Protein AF-A0A1E4G576-F1 (afdb_monomer_lite)

Radius of gyration: 25.44 Å; chains: 1; bounding box: 40×69×46 Å

Secondary structure (DSSP, 8-state):
----------------------S-------------S---EEETTS--TTSEE--TTHHHHTS----EE--EEEEETTEEEEESSHHHHHHHHHSHHHHS--

Structure (mmCIF, N/CA/C/O backbone):
data_AF-A0A1E4G576-F1
#
_entry.id   AF-A0A1E4G576-F1
#
loop_
_atom_site.group_PDB
_atom_site.id
_atom_site.type_symbol
_atom_site.label_atom_id
_atom_site.label_alt_id
_atom_site.label_comp_id
_atom_site.label_asym_id
_atom_site.label_entity_id
_atom_site.label_seq_id
_atom_site.pdbx_PDB_ins_code
_atom_site.Cartn_x
_atom_site.Cartn_y
_atom_site.Cartn_z
_atom_site.occupancy
_atom_site.B_iso_or_equiv
_atom_site.auth_seq_id
_atom_site.auth_comp_id
_atom_site.auth_asym_id
_atom_site.auth_atom_id
_atom_site.pdbx_PDB_model_num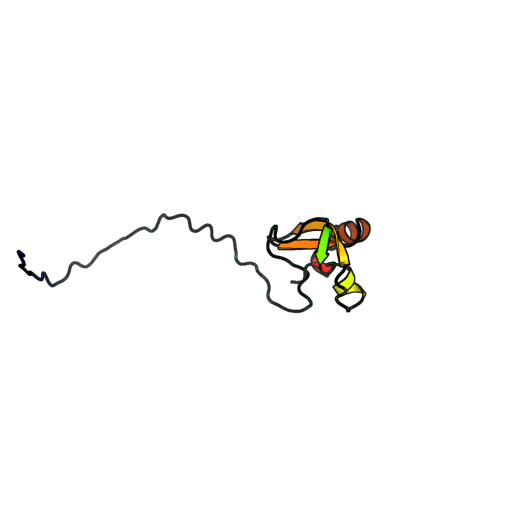
ATOM 1 N N . MET A 1 1 ? 17.977 -54.276 30.579 1.00 51.69 1 MET A N 1
ATOM 2 C CA . MET A 1 1 ? 17.241 -55.566 30.586 1.00 51.69 1 MET A CA 1
ATOM 3 C C . MET A 1 1 ? 16.132 -55.446 31.629 1.00 51.69 1 MET A C 1
ATOM 5 O O . MET A 1 1 ? 16.399 -54.766 32.605 1.00 51.69 1 MET A O 1
ATOM 9 N N . TRP A 1 2 ? 14.955 -56.060 31.410 1.00 50.25 2 TRP A N 1
ATOM 10 C CA . TRP A 1 2 ? 13.671 -55.916 32.153 1.00 50.25 2 TRP A CA 1
ATOM 11 C C . TRP A 1 2 ? 12.759 -54.790 31.605 1.00 50.25 2 TRP A C 1
ATOM 13 O O . TRP A 1 2 ? 12.863 -53.652 32.024 1.00 50.25 2 TRP A O 1
ATOM 23 N N . LYS A 1 3 ? 11.957 -54.925 30.537 1.00 45.19 3 LYS A N 1
ATOM 24 C CA . LYS A 1 3 ? 11.110 -56.009 29.994 1.00 45.19 3 LYS A CA 1
ATOM 25 C C . LYS A 1 3 ? 9.784 -56.202 30.773 1.00 45.19 3 LYS A C 1
ATOM 27 O O . LYS A 1 3 ? 9.720 -57.032 31.663 1.00 45.19 3 LYS A O 1
ATOM 32 N N . GLN A 1 4 ? 8.731 -55.548 30.257 1.00 52.12 4 GLN A N 1
ATOM 33 C CA . GLN A 1 4 ? 7.429 -56.175 29.933 1.00 52.12 4 GLN A CA 1
ATOM 34 C C . GLN A 1 4 ? 6.361 -56.302 31.053 1.00 52.12 4 GLN A C 1
ATOM 36 O O . GLN A 1 4 ? 6.674 -56.689 32.169 1.00 52.12 4 GLN A O 1
ATOM 41 N N . ILE A 1 5 ? 5.115 -55.852 30.799 1.00 59.06 5 ILE A N 1
ATOM 42 C CA . ILE A 1 5 ? 3.841 -56.618 30.577 1.00 59.06 5 ILE A CA 1
ATOM 43 C C . ILE A 1 5 ? 2.785 -55.877 31.443 1.00 59.06 5 ILE A C 1
ATOM 45 O O . ILE A 1 5 ? 3.162 -55.378 32.492 1.00 59.06 5 ILE A O 1
ATOM 49 N N . ALA A 1 6 ? 1.499 -55.662 31.156 1.00 48.88 6 ALA A N 1
ATOM 50 C CA . ALA A 1 6 ? 0.478 -56.224 30.272 1.00 48.88 6 ALA A CA 1
ATOM 51 C C . ALA A 1 6 ? -0.554 -55.094 30.012 1.00 48.88 6 ALA A C 1
ATOM 53 O O . ALA A 1 6 ? -0.733 -54.220 30.854 1.00 48.88 6 ALA A O 1
ATOM 54 N N . LEU A 1 7 ? -1.140 -54.980 28.817 1.00 50.78 7 LEU A N 1
ATOM 55 C CA . LEU A 1 7 ? -2.481 -55.507 28.505 1.00 50.78 7 LEU A CA 1
ATOM 56 C C . LEU A 1 7 ? -3.522 -55.247 29.608 1.00 50.78 7 LEU A C 1
ATOM 58 O O . LEU A 1 7 ? -3.452 -55.853 30.666 1.00 50.78 7 LEU A O 1
ATOM 62 N N . LEU A 1 8 ? -4.559 -54.469 29.299 1.00 55.41 8 LEU A N 1
ATOM 63 C CA . LEU A 1 8 ? -5.910 -55.022 29.170 1.00 55.41 8 LEU A CA 1
ATOM 64 C C . LEU A 1 8 ? -6.834 -53.989 28.514 1.00 55.41 8 LEU A C 1
ATOM 66 O O . LEU A 1 8 ? -6.918 -52.836 28.927 1.00 55.41 8 LEU A O 1
ATOM 70 N N . ALA A 1 9 ? -7.509 -54.433 27.461 1.00 50.22 9 ALA A N 1
ATOM 71 C CA . ALA A 1 9 ? -8.566 -53.709 26.788 1.00 50.22 9 ALA A CA 1
ATOM 72 C C . ALA A 1 9 ? -9.818 -53.636 27.677 1.00 50.22 9 ALA A C 1
ATOM 74 O O . ALA A 1 9 ? -10.256 -54.658 28.199 1.00 50.22 9 ALA A O 1
ATOM 75 N N . CYS A 1 10 ? -10.436 -52.457 27.762 1.00 45.69 10 CYS A N 1
ATOM 76 C CA . CYS A 1 10 ? -11.847 -52.311 28.112 1.00 45.69 10 CYS A CA 1
ATOM 77 C C . CYS A 1 10 ? -12.564 -51.722 26.900 1.00 45.69 10 CYS A C 1
ATOM 79 O O . CYS A 1 10 ? -12.372 -50.561 26.539 1.00 45.69 10 CYS A O 1
ATOM 81 N N . ALA A 1 11 ? -13.349 -52.571 26.245 1.00 51.06 11 ALA A N 1
ATOM 82 C CA . ALA A 1 11 ? -14.299 -52.184 25.225 1.00 51.06 11 ALA A CA 1
ATOM 83 C C . ALA A 1 11 ? -15.604 -51.679 25.865 1.00 51.06 11 ALA A C 1
ATOM 85 O O . ALA A 1 11 ? -15.991 -52.129 26.940 1.00 51.06 11 ALA A O 1
ATOM 86 N N . ALA A 1 12 ? -16.295 -50.847 25.085 1.00 52.66 12 ALA A N 1
ATOM 87 C CA . ALA A 1 12 ? -17.733 -50.576 25.085 1.00 52.66 12 ALA A CA 1
ATOM 88 C C . ALA A 1 12 ? -18.306 -49.475 26.010 1.00 52.66 12 ALA A C 1
ATOM 90 O O . ALA A 1 12 ? -18.484 -49.620 27.213 1.00 52.66 12 ALA A O 1
ATOM 91 N N . THR A 1 13 ? -18.726 -48.409 25.313 1.00 59.34 13 THR A N 1
ATOM 92 C CA . THR A 1 13 ? -20.048 -47.761 25.396 1.00 59.34 13 THR A CA 1
ATOM 93 C C . THR A 1 13 ? -20.467 -47.117 26.715 1.00 59.34 13 THR A C 1
ATOM 95 O O . THR A 1 13 ? -21.205 -47.706 27.497 1.00 59.34 13 THR A O 1
ATOM 98 N N . PHE A 1 14 ? -20.182 -45.819 26.829 1.00 49.25 14 PHE A N 1
ATOM 99 C CA . PHE A 1 14 ? -21.130 -44.876 27.418 1.00 49.25 14 PHE A CA 1
ATOM 100 C C . PHE A 1 14 ? -21.368 -43.722 26.442 1.00 49.25 14 PHE A C 1
ATOM 102 O O . PHE A 1 14 ? -20.469 -42.953 26.108 1.00 49.25 14 PHE A O 1
ATOM 109 N N . TRP A 1 15 ? -22.600 -43.659 25.939 1.00 52.41 15 TRP A N 1
ATOM 110 C CA . TRP A 1 15 ? -23.172 -42.482 25.303 1.00 52.41 15 TRP A CA 1
ATOM 111 C C . TRP A 1 15 ? -23.152 -41.309 26.288 1.00 52.41 15 TRP A C 1
ATOM 113 O O . TRP A 1 15 ? -23.593 -41.454 27.425 1.00 52.41 15 TRP A O 1
ATOM 123 N N . GLY A 1 16 ? -22.715 -40.143 25.808 1.00 53.59 16 GLY A N 1
ATOM 124 C CA . GLY A 1 16 ? -22.923 -38.861 26.480 1.00 53.59 16 GLY A CA 1
ATOM 125 C C . GLY A 1 16 ? -21.645 -38.164 26.938 1.00 53.59 16 GLY A C 1
ATOM 126 O O . GLY A 1 16 ? -21.408 -38.038 28.132 1.00 53.59 16 GLY A O 1
ATOM 127 N N . CYS A 1 17 ? -20.870 -37.614 26.000 1.00 43.38 17 CYS A N 1
ATOM 128 C CA . CYS A 1 17 ? -19.990 -36.485 26.303 1.00 43.38 17 CYS A CA 1
ATOM 129 C C . CYS A 1 17 ? -20.625 -35.208 25.746 1.00 43.38 17 CYS A C 1
ATOM 131 O O . CYS A 1 17 ? -20.409 -34.843 24.594 1.00 43.38 17 CYS A O 1
ATOM 133 N N . SER A 1 18 ? -21.405 -34.526 26.587 1.00 55.78 18 SER A N 1
ATOM 134 C CA . SER A 1 18 ? -21.511 -33.069 26.514 1.00 55.78 18 SER A CA 1
ATOM 135 C C . SER A 1 18 ? -20.149 -32.495 26.895 1.00 55.78 18 SER A C 1
ATOM 137 O O . SER A 1 18 ? -19.820 -32.399 28.075 1.00 55.78 18 SER A O 1
ATOM 139 N N . THR A 1 19 ? -19.343 -32.144 25.900 1.00 60.69 19 THR A N 1
ATOM 140 C CA . THR A 1 19 ? -18.121 -31.352 26.068 1.00 60.69 19 THR A CA 1
ATOM 141 C C . THR A 1 19 ? -18.406 -29.921 25.612 1.00 60.69 19 THR A C 1
ATOM 143 O O . THR A 1 19 ? -18.664 -29.710 24.428 1.00 60.69 19 THR A O 1
ATOM 146 N N . PRO A 1 20 ? -18.363 -28.914 26.502 1.00 65.62 20 PRO A N 1
ATOM 147 C CA . PRO A 1 20 ? -18.304 -27.523 26.078 1.00 65.62 20 PRO A CA 1
ATOM 148 C C . PRO A 1 20 ? -16.864 -27.186 25.660 1.00 65.62 20 PRO A C 1
ATOM 150 O O . PRO A 1 20 ? -15.958 -27.335 26.482 1.00 65.62 20 PRO A O 1
ATOM 153 N N . PRO A 1 21 ? -16.598 -26.677 24.446 1.00 54.56 21 PRO A N 1
ATOM 154 C CA . PRO A 1 21 ? -15.344 -25.997 24.186 1.00 54.56 21 PRO A CA 1
ATOM 155 C C . PRO A 1 21 ? -15.532 -24.503 24.469 1.00 54.56 21 PRO A C 1
ATOM 157 O O . PRO A 1 21 ? -15.821 -23.711 23.577 1.00 54.56 21 PRO A O 1
ATOM 160 N N . ALA A 1 22 ? -15.336 -24.098 25.724 1.00 53.50 22 ALA A N 1
ATOM 161 C CA . ALA A 1 22 ? -14.883 -22.741 26.000 1.00 53.50 22 ALA A CA 1
ATOM 162 C C . ALA A 1 22 ? -13.357 -22.739 25.865 1.00 53.50 22 ALA A C 1
ATOM 164 O O . ALA A 1 22 ? -12.612 -22.937 26.822 1.00 53.50 22 ALA A O 1
ATOM 165 N N . THR A 1 23 ? -12.875 -22.565 24.642 1.00 41.00 23 THR A N 1
ATOM 166 C CA . THR A 1 23 ? -11.497 -22.137 24.403 1.00 41.00 23 THR A CA 1
ATOM 167 C C . THR A 1 23 ? -11.538 -21.147 23.260 1.00 41.00 23 THR A C 1
ATOM 169 O O . THR A 1 23 ? -11.588 -21.528 22.095 1.00 41.00 23 THR A O 1
ATOM 172 N N . ASN A 1 24 ? -11.633 -19.877 23.658 1.00 55.16 24 ASN A N 1
ATOM 173 C CA . ASN A 1 24 ? -11.309 -18.658 22.924 1.00 55.16 24 ASN A CA 1
ATOM 174 C C . ASN A 1 24 ? -10.847 -18.889 21.484 1.00 55.16 24 ASN A C 1
ATOM 176 O O . ASN A 1 24 ? -9.667 -18.788 21.161 1.00 55.16 24 ASN A O 1
ATOM 180 N N . SER A 1 25 ? -11.807 -19.147 20.606 1.00 40.25 25 SER A N 1
ATOM 181 C CA . SER A 1 25 ? -11.632 -18.854 19.200 1.00 40.25 25 SER A CA 1
ATOM 182 C C . SER A 1 25 ? -12.106 -17.428 19.043 1.00 40.25 25 SER A C 1
ATOM 184 O O . SER A 1 25 ? -13.279 -17.172 18.770 1.00 40.25 25 SER A O 1
ATOM 186 N N . THR A 1 26 ? -11.176 -16.494 19.245 1.00 40.00 26 THR A N 1
ATOM 187 C CA . THR A 1 26 ? -11.211 -15.221 18.538 1.00 40.00 26 THR A CA 1
ATOM 188 C C . THR A 1 26 ? -11.204 -15.581 17.057 1.00 40.00 26 THR A C 1
ATOM 190 O O . THR A 1 26 ? -10.175 -15.609 16.390 1.00 40.00 26 THR A O 1
ATOM 193 N N . THR A 1 27 ? -12.383 -15.911 16.545 1.00 40.66 27 THR A N 1
ATOM 194 C CA . THR A 1 27 ? -12.734 -15.737 15.152 1.00 40.66 27 THR A CA 1
ATOM 195 C C . THR A 1 27 ? -12.745 -14.228 14.959 1.00 40.66 27 THR A C 1
ATOM 197 O O . THR A 1 27 ? -13.785 -13.583 14.905 1.00 40.66 27 THR A O 1
ATOM 200 N N . VAL A 1 28 ? -11.541 -13.639 14.910 1.00 40.00 28 VAL A N 1
ATOM 201 C CA . VAL A 1 28 ? -11.354 -12.442 14.109 1.00 40.00 28 VAL A CA 1
ATOM 202 C C . VAL A 1 28 ? -11.748 -12.912 12.734 1.00 40.00 28 VAL A C 1
ATOM 204 O O . VAL A 1 28 ? -11.071 -13.737 12.118 1.00 40.00 28 VAL A O 1
ATOM 207 N N . SER A 1 29 ? -12.931 -12.462 12.353 1.00 40.84 29 SER A N 1
ATOM 208 C CA . SER A 1 29 ? -13.483 -12.523 11.030 1.00 40.84 29 SER A CA 1
ATOM 209 C C . SER A 1 29 ? -12.365 -12.580 10.007 1.00 40.84 29 SER A C 1
ATOM 211 O O . SER A 1 29 ? -11.650 -11.608 9.762 1.00 40.84 29 SER A O 1
ATOM 213 N N . THR A 1 30 ? -12.257 -13.742 9.380 1.00 35.34 30 THR A N 1
ATOM 214 C CA . THR A 1 30 ? -11.790 -13.863 8.012 1.00 35.34 30 THR A CA 1
ATOM 215 C C . THR A 1 30 ? -12.773 -13.090 7.127 1.00 35.34 30 THR A C 1
ATOM 217 O O . THR A 1 30 ? -13.568 -13.663 6.397 1.00 35.34 30 THR A O 1
ATOM 220 N N . ALA A 1 31 ? -12.743 -11.763 7.214 1.00 38.03 31 ALA A N 1
ATOM 221 C CA . ALA A 1 31 ? -13.111 -10.887 6.118 1.00 38.03 31 ALA A CA 1
ATOM 222 C C . ALA A 1 31 ? -11.796 -10.522 5.426 1.00 38.03 31 ALA A C 1
ATOM 224 O O . ALA A 1 31 ? -11.330 -9.390 5.476 1.00 38.03 31 ALA A O 1
ATOM 225 N N . SER A 1 32 ? -11.158 -11.545 4.856 1.00 48.19 32 SER A N 1
ATOM 226 C CA . SER A 1 32 ? -10.244 -11.353 3.743 1.00 48.19 32 SER A CA 1
ATOM 227 C C . SER A 1 32 ? -11.121 -11.402 2.512 1.00 48.19 32 SER A C 1
ATOM 229 O O . SER A 1 32 ? -11.622 -12.488 2.205 1.00 48.19 32 SER A O 1
ATOM 231 N N . PRO A 1 33 ? -11.345 -10.295 1.802 1.00 43.19 33 PRO A N 1
ATOM 232 C CA . PRO A 1 33 ? -11.946 -10.421 0.507 1.00 43.19 33 PRO A CA 1
ATOM 233 C C . PRO A 1 33 ? -10.821 -10.772 -0.462 1.00 43.19 33 PRO A C 1
ATOM 235 O O . PRO A 1 33 ? -9.620 -10.576 -0.235 1.00 43.19 33 PRO A O 1
ATOM 238 N N . ALA A 1 34 ? -11.244 -11.585 -1.407 1.00 41.78 34 ALA A N 1
ATOM 239 C CA . ALA A 1 34 ? -10.399 -12.370 -2.254 1.00 41.78 34 ALA A CA 1
ATOM 240 C C . ALA A 1 34 ? -9.736 -11.480 -3.304 1.00 41.78 34 ALA A C 1
ATOM 242 O O . ALA A 1 34 ? -10.389 -10.668 -3.950 1.00 41.78 34 ALA A O 1
ATOM 243 N N . ALA A 1 35 ? -8.437 -11.718 -3.472 1.00 46.47 35 ALA A N 1
ATOM 244 C CA . ALA A 1 35 ? -7.727 -11.801 -4.739 1.00 46.47 35 ALA A CA 1
ATOM 245 C C . ALA A 1 35 ? -8.262 -10.959 -5.911 1.00 46.47 35 ALA A C 1
ATOM 247 O O . ALA A 1 35 ? -9.250 -11.303 -6.557 1.00 46.47 35 ALA A O 1
ATOM 248 N N . GLY A 1 36 ? -7.454 -9.977 -6.315 1.00 44.31 36 GLY A N 1
ATOM 249 C CA . GLY A 1 36 ? -7.417 -9.568 -7.715 1.00 44.31 36 GLY A CA 1
ATOM 250 C C . GLY A 1 36 ? -6.965 -8.139 -7.955 1.00 44.31 36 GLY A C 1
ATOM 251 O O . GLY A 1 36 ? -7.792 -7.334 -8.364 1.00 44.31 36 GLY A O 1
ATOM 252 N N . LYS A 1 37 ? -5.669 -7.859 -7.740 1.00 43.12 37 LYS A N 1
ATOM 253 C CA . LYS A 1 37 ? -4.790 -6.926 -8.488 1.00 43.12 37 LYS A CA 1
ATOM 254 C C . LYS A 1 37 ? -3.666 -6.430 -7.574 1.00 43.12 37 LYS A C 1
ATOM 256 O O . LYS A 1 37 ? -3.907 -5.591 -6.727 1.00 43.12 37 LYS A O 1
ATOM 261 N N . VAL A 1 38 ? -2.461 -6.953 -7.826 1.00 50.59 38 VAL A N 1
ATOM 262 C CA . VAL A 1 38 ? -1.147 -6.516 -7.317 1.00 50.59 38 VAL A CA 1
ATOM 263 C C . VAL A 1 38 ? -1.009 -6.472 -5.785 1.00 50.59 38 VAL A C 1
ATOM 265 O O . VAL A 1 38 ? -1.7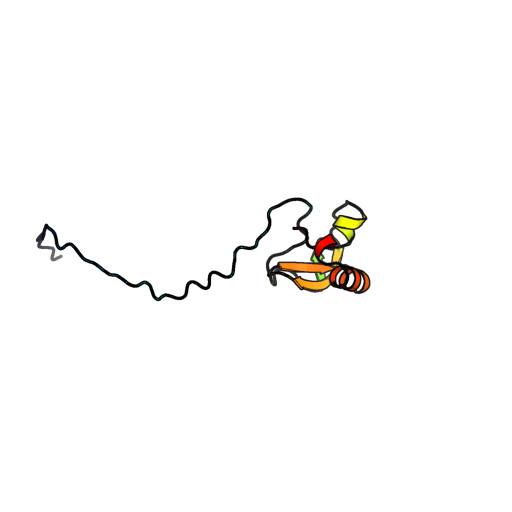05 -5.757 -5.081 1.00 50.59 38 VAL A O 1
ATOM 268 N N . GLU A 1 39 ? -0.062 -7.248 -5.266 1.00 65.12 39 GLU A N 1
ATOM 269 C CA . GLU A 1 39 ? 0.176 -7.488 -3.838 1.00 65.12 39 GLU A CA 1
ATOM 270 C C . GLU A 1 39 ? 0.779 -6.251 -3.130 1.00 65.12 39 GLU A C 1
ATOM 272 O O . GLU A 1 39 ? 1.969 -6.194 -2.831 1.00 65.12 39 GLU A O 1
ATOM 277 N N . THR A 1 40 ? -0.031 -5.215 -2.902 1.00 77.44 40 THR A N 1
ATOM 278 C CA . THR A 1 40 ? 0.331 -4.021 -2.102 1.00 77.44 40 THR A CA 1
ATOM 279 C C . THR A 1 40 ? -0.121 -4.114 -0.654 1.00 77.44 40 THR A C 1
ATOM 281 O O . THR A 1 40 ? 0.280 -3.311 0.188 1.00 77.44 40 THR A O 1
ATOM 284 N N . ALA A 1 41 ? -0.953 -5.110 -0.364 1.00 86.31 41 ALA A N 1
ATOM 285 C CA . ALA A 1 41 ? -1.471 -5.390 0.954 1.00 86.31 41 ALA A CA 1
ATOM 286 C C . ALA A 1 41 ? -0.605 -6.473 1.614 1.00 86.31 41 ALA A C 1
ATOM 288 O O . ALA A 1 41 ? -0.857 -7.672 1.473 1.00 86.31 41 ALA A O 1
ATOM 289 N N . TYR A 1 42 ? 0.440 -6.040 2.315 1.00 88.69 42 TYR A N 1
ATOM 290 C CA . TYR A 1 42 ? 1.380 -6.926 2.994 1.00 88.69 42 TYR A CA 1
ATOM 291 C C . TYR A 1 42 ? 0.788 -7.472 4.295 1.00 88.69 42 TYR A C 1
ATOM 293 O O . TYR A 1 42 ? -0.152 -6.908 4.862 1.00 88.69 42 TYR A O 1
ATOM 301 N N . ALA A 1 43 ? 1.354 -8.572 4.800 1.00 88.88 43 ALA A N 1
ATOM 302 C CA . ALA A 1 43 ? 1.028 -9.041 6.142 1.00 88.88 43 ALA A CA 1
ATOM 303 C C . ALA A 1 43 ? 1.287 -7.925 7.169 1.00 88.88 43 ALA A C 1
ATOM 305 O O . ALA A 1 43 ? 2.219 -7.134 7.011 1.00 88.88 43 ALA A O 1
ATOM 306 N N . LEU A 1 44 ? 0.443 -7.849 8.199 1.00 88.75 44 LEU A N 1
ATOM 307 C CA . LEU A 1 44 ? 0.535 -6.815 9.227 1.00 88.75 44 LEU A CA 1
ATOM 308 C C . LEU A 1 44 ? 1.944 -6.795 9.848 1.00 88.75 44 LEU A C 1
ATOM 310 O O . LEU A 1 44 ? 2.405 -7.806 10.376 1.00 88.75 44 LEU A O 1
ATOM 314 N N . GLY A 1 45 ? 2.634 -5.659 9.751 1.00 86.06 45 GLY A N 1
ATOM 315 C CA . GLY A 1 45 ? 4.003 -5.465 10.233 1.00 86.06 45 GLY A CA 1
ATOM 316 C C . GLY A 1 45 ? 5.112 -6.029 9.333 1.00 86.06 45 GLY A C 1
ATOM 317 O O . GLY A 1 45 ? 6.282 -5.958 9.704 1.00 86.06 45 GLY A O 1
ATOM 318 N N . ALA A 1 46 ? 4.798 -6.572 8.153 1.00 87.38 46 ALA A N 1
ATOM 319 C CA . ALA A 1 46 ? 5.801 -7.171 7.265 1.00 87.38 46 ALA A CA 1
ATOM 320 C C . ALA A 1 46 ? 6.667 -6.148 6.512 1.00 87.38 46 ALA A C 1
ATOM 322 O O . ALA A 1 46 ? 7.714 -6.511 5.973 1.00 87.38 46 ALA A O 1
ATOM 323 N N . LYS A 1 47 ? 6.239 -4.882 6.448 1.00 88.75 47 LYS A N 1
ATOM 324 C CA . LYS A 1 47 ? 6.960 -3.792 5.781 1.00 88.75 47 LYS A CA 1
ATOM 325 C C . LYS A 1 47 ? 7.033 -2.569 6.686 1.00 88.75 47 LYS A C 1
ATOM 327 O O . LYS A 1 47 ? 6.100 -2.281 7.429 1.00 88.75 47 LYS A O 1
ATOM 332 N N . LYS A 1 48 ? 8.135 -1.831 6.583 1.00 91.44 48 LYS A N 1
ATOM 333 C CA . LYS A 1 48 ? 8.401 -0.581 7.314 1.00 91.44 48 LYS A CA 1
ATOM 334 C C . LYS A 1 48 ? 9.091 0.432 6.400 1.00 91.44 48 LYS A C 1
ATOM 336 O O . LYS A 1 48 ? 9.554 0.103 5.308 1.00 91.44 48 LYS A O 1
ATOM 341 N N . LYS A 1 49 ? 9.189 1.672 6.879 1.00 92.38 49 LYS A N 1
ATOM 342 C CA . LYS A 1 49 ? 9.935 2.746 6.214 1.00 92.38 49 LYS A CA 1
ATOM 343 C C . LYS A 1 49 ? 11.372 2.307 5.910 1.00 92.38 49 LYS A C 1
ATOM 345 O O . LYS A 1 49 ? 12.056 1.776 6.783 1.00 92.38 49 LYS A O 1
ATOM 350 N N . GLY A 1 50 ? 11.809 2.529 4.674 1.00 90.88 50 GLY A N 1
ATOM 351 C CA . GLY A 1 50 ? 13.121 2.133 4.162 1.00 90.88 50 GLY A CA 1
ATOM 352 C C . GLY A 1 50 ? 13.169 0.758 3.489 1.00 90.88 50 GLY A C 1
ATOM 353 O O . GLY A 1 50 ? 14.142 0.481 2.791 1.00 90.88 50 GLY A O 1
ATOM 354 N N . ASP A 1 51 ? 12.136 -0.077 3.633 1.00 92.81 51 ASP A N 1
ATOM 355 C CA . ASP A 1 51 ? 12.042 -1.312 2.853 1.00 92.81 51 ASP A CA 1
ATOM 356 C C . ASP A 1 51 ? 11.709 -1.009 1.387 1.00 92.81 51 ASP A C 1
ATOM 358 O O . ASP A 1 51 ? 11.440 0.129 0.994 1.00 92.81 51 ASP A O 1
ATOM 362 N N . LYS A 1 52 ? 11.718 -2.053 0.565 1.00 92.12 52 LYS A N 1
ATOM 363 C CA . LYS A 1 52 ? 11.216 -2.005 -0.801 1.00 92.12 52 LYS A CA 1
ATOM 364 C C . LYS A 1 52 ? 9.816 -2.603 -0.877 1.00 92.12 52 LYS A C 1
ATOM 366 O O . LYS A 1 52 ? 9.531 -3.617 -0.227 1.00 92.12 52 LYS A O 1
ATOM 371 N N . GLY A 1 53 ? 8.926 -1.956 -1.616 1.00 90.56 53 GLY A N 1
ATOM 372 C CA . GLY A 1 53 ? 7.552 -2.412 -1.780 1.00 90.56 53 GLY A CA 1
ATOM 373 C C . GLY A 1 53 ? 6.818 -1.661 -2.879 1.00 90.56 53 GLY A C 1
ATOM 374 O O . GLY A 1 53 ? 7.325 -0.692 -3.433 1.00 90.56 53 GLY A O 1
ATOM 375 N N . HIS A 1 54 ? 5.627 -2.140 -3.202 1.00 91.12 54 HIS A N 1
ATOM 376 C CA . HIS A 1 54 ? 4.748 -1.553 -4.200 1.00 91.12 54 HIS A CA 1
ATOM 377 C C . HIS A 1 54 ? 3.786 -0.587 -3.518 1.00 91.12 54 HIS A C 1
ATOM 379 O O . HIS A 1 54 ? 3.031 -1.008 -2.636 1.00 91.12 54 HIS A O 1
ATOM 385 N N . CYS A 1 55 ? 3.779 0.686 -3.920 1.00 91.44 55 CYS A N 1
ATOM 386 C CA . CYS A 1 55 ? 2.815 1.623 -3.363 1.00 91.44 55 CYS A CA 1
ATOM 387 C C . CYS A 1 55 ? 1.373 1.212 -3.687 1.00 91.44 55 CYS A C 1
ATOM 389 O O . CYS A 1 55 ? 1.009 1.011 -4.848 1.00 91.44 55 CYS A O 1
ATOM 391 N N . ALA A 1 56 ? 0.523 1.167 -2.659 1.00 90.62 56 ALA A N 1
ATOM 392 C CA . ALA A 1 56 ? -0.896 0.836 -2.782 1.00 90.62 56 ALA A CA 1
ATOM 393 C C . ALA A 1 56 ? -1.673 1.754 -3.739 1.00 90.62 56 ALA A C 1
ATOM 395 O O . ALA A 1 56 ? -2.630 1.320 -4.376 1.00 90.62 56 ALA A O 1
ATOM 396 N N . VAL A 1 57 ? -1.255 3.012 -3.864 1.00 91.25 57 VAL A N 1
ATOM 397 C CA . VAL A 1 57 ? -1.891 4.005 -4.734 1.00 91.25 57 VAL A CA 1
ATOM 398 C C . VAL A 1 57 ? -1.333 3.942 -6.157 1.00 91.25 57 VAL A C 1
ATOM 400 O O . VAL A 1 57 ? -2.115 3.879 -7.111 1.00 91.25 57 VAL A O 1
ATOM 403 N N . CYS A 1 58 ? -0.007 3.884 -6.321 1.00 91.31 58 CYS A N 1
ATOM 404 C CA . CYS A 1 58 ? 0.640 3.855 -7.638 1.00 91.31 58 CYS A CA 1
ATOM 405 C C . CYS A 1 58 ? 0.213 2.645 -8.470 1.00 91.31 58 CYS A C 1
ATOM 407 O O . CYS A 1 58 ? -0.079 2.788 -9.656 1.00 91.31 58 CYS A O 1
ATOM 409 N N . VAL A 1 59 ? 0.079 1.461 -7.856 1.00 88.19 59 VAL A N 1
ATOM 410 C CA . VAL A 1 59 ? -0.346 0.256 -8.594 1.00 88.19 59 VAL A CA 1
ATOM 411 C C . VAL A 1 59 ? -1.753 0.384 -9.173 1.00 88.19 59 VAL A C 1
ATOM 413 O O . VAL A 1 59 ? -2.037 -0.193 -10.221 1.00 88.19 59 VAL A O 1
ATOM 416 N N . VAL A 1 60 ? -2.633 1.139 -8.507 1.00 87.69 60 VAL A N 1
ATOM 417 C CA . VAL A 1 60 ? -4.019 1.346 -8.938 1.00 87.69 60 VAL A CA 1
ATOM 418 C C . VAL A 1 60 ? -4.101 2.475 -9.963 1.00 87.69 60 VAL A C 1
ATOM 420 O O . VAL A 1 60 ? -4.843 2.346 -10.936 1.00 87.69 60 VAL A O 1
ATOM 423 N N . LYS A 1 61 ? -3.339 3.563 -9.775 1.00 86.75 61 LYS A N 1
ATOM 424 C CA . LYS A 1 61 ? -3.338 4.732 -10.674 1.00 86.75 61 LYS A CA 1
ATOM 425 C C . LYS A 1 61 ? -2.595 4.466 -11.982 1.00 86.75 61 LYS A C 1
ATOM 427 O O . LYS A 1 61 ? -3.103 4.811 -13.044 1.00 86.75 61 LYS A O 1
ATOM 432 N N . GLU A 1 62 ? -1.422 3.845 -11.914 1.00 82.81 62 GLU A N 1
ATOM 433 C CA . GLU A 1 62 ? -0.554 3.638 -13.079 1.00 82.81 62 GLU A CA 1
ATOM 434 C C . GLU A 1 62 ? -0.687 2.240 -13.692 1.00 82.81 62 GLU A C 1
ATOM 436 O O . GLU A 1 62 ? -0.230 1.995 -14.809 1.00 82.81 62 GLU A O 1
ATOM 441 N N . GLY A 1 63 ? -1.294 1.292 -12.969 1.00 76.06 63 GLY A N 1
ATOM 442 C CA . GLY A 1 63 ? -1.448 -0.092 -13.425 1.00 76.06 63 GLY A CA 1
ATOM 443 C C . GLY A 1 63 ? -0.128 -0.863 -13.552 1.00 76.06 63 GLY A C 1
ATOM 444 O O . GLY A 1 63 ? -0.128 -1.996 -14.036 1.00 76.06 63 GLY A O 1
ATOM 445 N N . LYS A 1 64 ? 0.998 -0.270 -13.135 1.00 68.81 64 LYS A N 1
ATOM 446 C CA . LYS A 1 64 ? 2.331 -0.875 -13.165 1.00 68.81 64 LYS A CA 1
ATOM 447 C C . LYS A 1 64 ? 2.877 -0.989 -11.739 1.00 68.81 64 LYS A C 1
ATOM 449 O O . LYS A 1 64 ? 3.134 0.036 -11.115 1.00 68.81 64 LYS A O 1
ATOM 454 N N . PRO A 1 65 ? 3.084 -2.209 -11.213 1.00 70.75 65 PRO A N 1
ATOM 455 C CA . PRO A 1 65 ? 3.833 -2.389 -9.977 1.00 70.75 65 PRO A CA 1
ATOM 456 C C . PRO A 1 65 ? 5.304 -2.034 -10.170 1.00 70.75 65 PRO A C 1
ATOM 458 O O . PRO A 1 65 ? 6.084 -2.837 -10.676 1.00 70.75 65 PRO A O 1
ATOM 461 N N . GLY A 1 66 ? 5.678 -0.824 -9.761 1.00 77.56 66 GLY A N 1
ATOM 462 C CA . GLY A 1 66 ? 7.065 -0.456 -9.495 1.00 77.56 66 GLY A CA 1
ATOM 463 C C . GLY A 1 66 ? 7.419 -0.801 -8.053 1.00 77.56 66 GLY A C 1
ATOM 464 O O . GLY A 1 66 ? 6.617 -0.572 -7.150 1.00 77.56 66 GLY A O 1
ATOM 465 N N . GLU A 1 67 ? 8.577 -1.415 -7.823 1.00 85.06 67 GLU A N 1
ATOM 466 C CA . GLU A 1 67 ? 9.110 -1.583 -6.471 1.00 85.06 67 GLU A CA 1
ATOM 467 C C . GLU A 1 67 ? 9.919 -0.336 -6.106 1.00 85.06 67 GLU A C 1
ATOM 469 O O . GLU A 1 67 ? 10.906 0.009 -6.758 1.00 85.06 67 GLU A O 1
ATOM 474 N N . GLU A 1 68 ? 9.492 0.353 -5.058 1.00 88.88 68 GLU A N 1
ATOM 475 C CA . GLU A 1 68 ? 10.053 1.629 -4.637 1.00 88.88 68 GLU A CA 1
ATOM 476 C C . GLU A 1 68 ? 10.394 1.621 -3.150 1.00 88.88 68 GLU A C 1
ATOM 478 O O . GLU A 1 68 ? 10.048 0.702 -2.404 1.00 88.88 68 GLU A O 1
ATOM 483 N N . THR A 1 69 ? 11.169 2.618 -2.723 1.00 92.94 69 THR A N 1
ATOM 484 C CA . THR A 1 69 ? 11.511 2.752 -1.307 1.00 92.94 69 THR A CA 1
ATOM 485 C C . THR A 1 69 ? 10.273 3.195 -0.542 1.00 92.94 69 THR A C 1
ATOM 487 O O . THR A 1 69 ? 9.688 4.235 -0.836 1.00 92.94 69 THR A O 1
ATOM 490 N N . VAL A 1 70 ? 9.909 2.423 0.474 1.00 94.31 70 VAL A N 1
ATOM 491 C CA . VAL A 1 70 ? 8.794 2.719 1.363 1.00 94.31 70 VAL A CA 1
ATOM 492 C C . VAL A 1 70 ? 9.128 3.970 2.168 1.00 94.31 70 VAL A C 1
ATOM 494 O O . VAL A 1 70 ? 10.007 3.945 3.032 1.00 94.31 70 VAL A O 1
ATOM 497 N N . ALA A 1 71 ? 8.429 5.067 1.899 1.00 95.19 71 ALA A N 1
ATOM 498 C CA . ALA A 1 71 ? 8.535 6.283 2.696 1.00 95.19 71 ALA A CA 1
ATOM 499 C C . ALA A 1 71 ? 7.538 6.268 3.852 1.00 95.19 71 ALA A C 1
ATOM 501 O O . ALA A 1 71 ? 7.862 6.723 4.944 1.00 95.19 71 ALA A O 1
ATOM 502 N N . GLU A 1 72 ? 6.350 5.714 3.628 1.00 94.94 72 GLU A N 1
ATOM 503 C CA . GLU A 1 72 ? 5.270 5.686 4.602 1.00 94.94 72 GLU A CA 1
ATOM 504 C C . GLU A 1 72 ? 4.578 4.323 4.617 1.00 94.94 72 GLU A C 1
ATOM 506 O O . GLU A 1 72 ? 4.562 3.594 3.626 1.00 94.94 72 GLU A O 1
ATOM 511 N N . THR A 1 73 ? 3.995 3.979 5.764 1.00 93.81 73 THR A N 1
ATOM 512 C CA . THR A 1 73 ? 3.189 2.763 5.935 1.00 93.81 73 THR A CA 1
ATOM 513 C C . THR A 1 73 ? 1.870 3.085 6.631 1.00 93.81 73 THR A C 1
ATOM 515 O O . THR A 1 73 ? 1.755 4.104 7.330 1.00 93.81 73 THR A O 1
ATOM 518 N N . LEU A 1 74 ? 0.864 2.242 6.400 1.00 93.62 74 LEU A N 1
ATOM 519 C CA . LEU A 1 74 ? -0.443 2.312 7.045 1.00 93.62 74 LEU A CA 1
ATOM 520 C C . LEU A 1 74 ? -1.005 0.909 7.239 1.00 93.62 74 LEU A C 1
ATOM 522 O O . LEU A 1 74 ? -1.169 0.158 6.279 1.00 93.62 74 LEU A O 1
ATOM 526 N N . ASP A 1 75 ? -1.384 0.603 8.470 1.00 92.69 75 ASP A N 1
ATOM 527 C CA . ASP A 1 75 ? -2.110 -0.618 8.775 1.00 92.69 75 ASP A CA 1
ATOM 528 C C . ASP A 1 75 ? -3.609 -0.398 8.562 1.00 92.69 75 ASP A C 1
ATOM 530 O O . ASP A 1 75 ? -4.229 0.467 9.182 1.00 92.69 75 ASP A O 1
ATOM 534 N N . TYR A 1 76 ? -4.207 -1.184 7.670 1.00 90.38 76 TYR A N 1
ATOM 535 C CA . TYR A 1 76 ? -5.623 -1.100 7.333 1.00 90.38 76 TYR A CA 1
ATOM 536 C C . TYR A 1 76 ? -6.200 -2.502 7.106 1.00 90.38 76 TYR A C 1
ATOM 538 O O . TYR A 1 76 ? -5.638 -3.310 6.370 1.00 90.38 76 TYR A O 1
ATOM 546 N N . LYS A 1 77 ? -7.323 -2.821 7.767 1.00 89.69 77 LYS A N 1
ATOM 547 C CA . LYS A 1 77 ? -7.989 -4.143 7.708 1.00 89.69 77 LYS A CA 1
ATOM 548 C C . LYS A 1 77 ? -7.050 -5.343 7.966 1.00 89.69 77 LYS A C 1
ATOM 550 O O . LYS A 1 77 ? -7.158 -6.378 7.313 1.00 89.69 77 LYS A O 1
ATOM 555 N N . GLY A 1 78 ?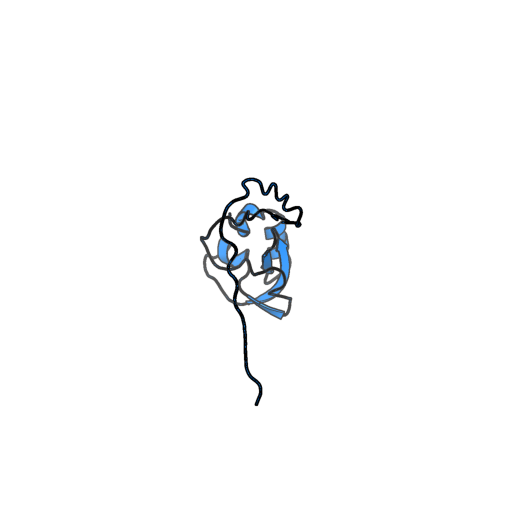 -6.113 -5.212 8.910 1.00 88.62 78 GLY A N 1
ATOM 556 C CA . GLY A 1 78 ? -5.179 -6.293 9.261 1.00 88.62 78 GLY A CA 1
ATOM 557 C C . GLY A 1 78 ? -4.085 -6.552 8.218 1.00 88.62 78 GLY A C 1
ATOM 558 O O . GLY A 1 78 ? -3.477 -7.621 8.221 1.00 88.62 78 GLY A O 1
ATOM 559 N N . LYS A 1 79 ? -3.842 -5.590 7.325 1.00 90.31 79 LYS A N 1
ATOM 560 C CA . LYS A 1 79 ? -2.766 -5.609 6.332 1.00 90.31 79 LYS A CA 1
ATOM 561 C C . LYS A 1 79 ? -1.959 -4.320 6.441 1.00 90.31 79 LYS A C 1
ATOM 563 O O . LYS A 1 79 ? -2.522 -3.281 6.781 1.00 90.31 79 LYS A O 1
ATOM 568 N N . THR A 1 80 ? -0.672 -4.383 6.131 1.00 92.75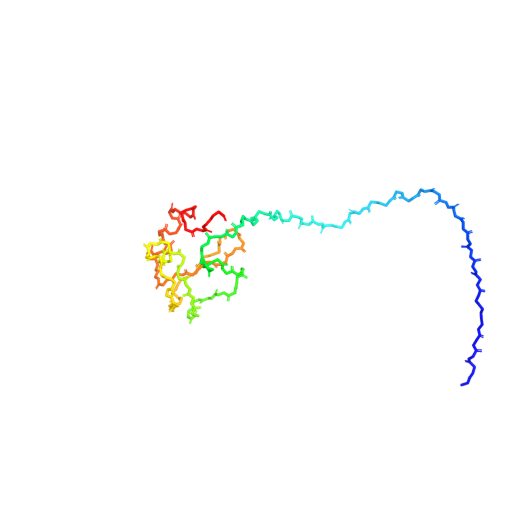 80 THR A N 1
ATOM 569 C CA . THR A 1 80 ? 0.187 -3.198 6.039 1.00 92.75 80 THR A CA 1
ATOM 570 C C . THR A 1 80 ? 0.287 -2.774 4.584 1.00 92.75 80 THR A C 1
ATOM 572 O O . THR A 1 80 ? 0.731 -3.542 3.734 1.00 92.75 80 THR A O 1
ATOM 575 N N . TYR A 1 81 ? -0.105 -1.540 4.305 1.00 93.12 81 TYR A N 1
ATOM 576 C CA . TYR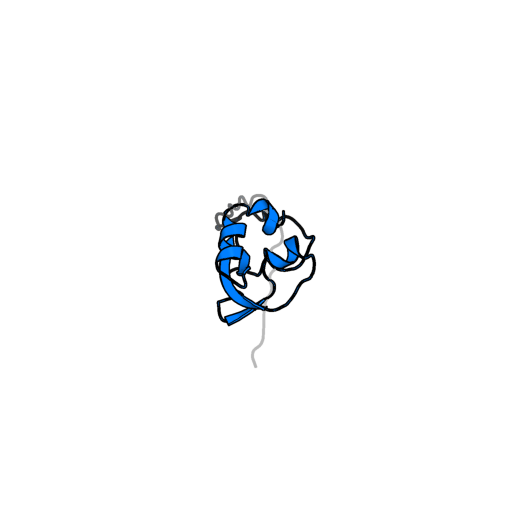 A 1 81 ? 0.083 -0.887 3.019 1.00 93.12 81 TYR A CA 1
ATOM 577 C C . TYR A 1 81 ? 1.311 0.008 3.088 1.00 93.12 81 TYR A C 1
ATOM 579 O O . TYR A 1 81 ? 1.601 0.611 4.125 1.00 93.12 81 TYR A O 1
ATOM 587 N N . VAL A 1 82 ? 2.033 0.090 1.977 1.00 93.81 82 VAL A N 1
ATOM 588 C CA . VAL A 1 82 ? 3.220 0.935 1.839 1.00 93.81 82 VAL A CA 1
ATOM 589 C C . VAL A 1 82 ? 2.963 2.027 0.807 1.00 93.81 82 VAL A C 1
ATOM 591 O O . VAL A 1 82 ? 2.163 1.838 -0.111 1.00 93.81 82 VAL A O 1
ATOM 594 N N . PHE A 1 83 ? 3.650 3.155 0.961 1.00 94.00 83 PHE A N 1
ATOM 595 C CA . PHE A 1 83 ? 3.526 4.330 0.100 1.00 94.00 83 PHE A CA 1
ATOM 596 C C . PHE A 1 83 ? 4.902 4.945 -0.129 1.00 94.00 83 PHE A C 1
ATOM 598 O O . PHE A 1 83 ? 5.762 4.908 0.763 1.00 94.00 83 PHE A O 1
ATOM 605 N N . CYS A 1 84 ? 5.121 5.523 -1.308 1.00 93.62 84 CYS A N 1
ATOM 606 C CA . CYS A 1 84 ? 6.409 6.130 -1.633 1.00 93.62 84 CYS A CA 1
ATOM 607 C C . CYS A 1 84 ? 6.509 7.585 -1.179 1.00 93.62 84 CYS A C 1
ATOM 609 O O . CYS A 1 84 ? 7.603 8.146 -1.121 1.00 93.62 84 CYS A O 1
ATOM 611 N N . ASN A 1 85 ? 5.384 8.176 -0.773 1.00 94.62 85 ASN A N 1
ATOM 612 C CA . ASN A 1 85 ? 5.312 9.492 -0.157 1.00 94.62 85 ASN A CA 1
ATOM 613 C C . ASN A 1 85 ? 4.075 9.630 0.755 1.00 94.62 85 ASN A C 1
ATOM 615 O O . ASN A 1 85 ? 3.199 8.765 0.812 1.00 94.62 85 ASN A O 1
ATOM 619 N N . GLU A 1 86 ? 4.020 10.737 1.495 1.00 94.88 86 GLU A N 1
ATOM 620 C CA . GLU A 1 86 ? 2.911 11.051 2.403 1.00 94.88 86 GLU A CA 1
ATOM 621 C C . GLU A 1 86 ? 1.612 11.396 1.657 1.00 94.88 86 GLU A C 1
ATOM 623 O O . GLU A 1 86 ? 0.524 11.074 2.135 1.00 94.88 86 GLU A O 1
ATOM 628 N N . SER A 1 87 ? 1.706 11.989 0.463 1.00 94.94 87 SER A N 1
ATOM 629 C CA . SER A 1 87 ? 0.538 12.355 -0.346 1.00 94.94 87 SER A CA 1
ATOM 630 C C . SER A 1 87 ? -0.269 11.129 -0.776 1.00 94.94 87 SER A C 1
ATOM 632 O O . SER A 1 87 ? -1.489 11.130 -0.658 1.00 94.94 87 SER A O 1
ATOM 634 N N . GLU A 1 88 ? 0.386 10.046 -1.183 1.00 94.19 88 GLU A N 1
ATOM 635 C CA . GLU A 1 88 ? -0.270 8.780 -1.526 1.00 94.19 88 GLU A CA 1
ATOM 636 C C . GLU A 1 88 ? -0.902 8.106 -0.315 1.00 94.19 88 GLU A C 1
ATOM 638 O O . GLU A 1 88 ? -2.010 7.580 -0.403 1.00 94.19 88 GLU A O 1
ATOM 643 N N . LYS A 1 89 ? -0.250 8.165 0.848 1.00 94.31 89 LYS A N 1
ATOM 644 C CA . LYS A 1 89 ? -0.871 7.712 2.096 1.00 94.31 89 LYS A CA 1
ATOM 645 C C . LYS A 1 89 ? -2.140 8.513 2.398 1.00 94.31 89 LYS A C 1
ATOM 647 O O . LYS A 1 89 ? -3.151 7.924 2.774 1.00 94.31 89 LYS A O 1
ATOM 652 N N . ALA A 1 90 ? -2.118 9.831 2.205 1.00 96.06 90 ALA A N 1
ATOM 653 C CA . ALA A 1 90 ? -3.291 10.682 2.390 1.00 96.06 90 ALA A CA 1
ATOM 654 C C . ALA A 1 90 ? -4.405 10.382 1.367 1.00 96.06 90 ALA A C 1
ATOM 656 O O . ALA A 1 90 ? -5.579 10.317 1.744 1.00 96.06 90 ALA A O 1
ATOM 657 N N . GLU A 1 91 ? -4.058 10.129 0.101 1.00 93.69 91 GLU A N 1
ATOM 658 C CA . GLU A 1 91 ? -5.011 9.674 -0.922 1.00 93.69 91 GLU A CA 1
ATOM 659 C C . GLU A 1 91 ? -5.649 8.336 -0.525 1.00 93.69 91 GLU A C 1
ATOM 661 O O . GLU A 1 91 ? -6.872 8.190 -0.585 1.00 93.69 91 GLU A O 1
ATOM 666 N N . PHE A 1 92 ? -4.845 7.384 -0.042 1.00 93.62 92 PHE A N 1
ATOM 667 C CA . PHE A 1 92 ? -5.341 6.102 0.449 1.00 93.62 92 PHE A CA 1
ATOM 668 C C . PHE A 1 92 ? -6.302 6.269 1.626 1.00 93.62 92 PHE A C 1
ATOM 670 O O . PHE A 1 92 ? -7.345 5.628 1.649 1.00 93.62 92 PHE A O 1
ATOM 677 N N . ILE A 1 93 ? -5.983 7.128 2.597 1.00 93.25 93 ILE A N 1
ATOM 678 C CA . ILE A 1 93 ? -6.852 7.393 3.756 1.00 93.25 93 ILE A CA 1
ATOM 679 C C . ILE A 1 93 ? -8.174 8.044 3.329 1.00 93.25 93 ILE A C 1
ATOM 681 O O . ILE A 1 93 ? -9.209 7.775 3.938 1.00 93.25 93 ILE A O 1
ATOM 685 N N . SER A 1 94 ? -8.147 8.874 2.285 1.00 94.94 94 SER A N 1
ATOM 686 C CA . SER A 1 94 ? -9.338 9.557 1.768 1.00 94.94 94 SER A CA 1
ATOM 687 C C . SER A 1 94 ? -10.283 8.596 1.043 1.00 94.94 94 SER A C 1
ATOM 689 O O . SER A 1 94 ? -11.499 8.697 1.197 1.00 94.94 94 SER A O 1
ATOM 691 N N . GLU A 1 95 ? -9.742 7.634 0.289 1.00 90.38 95 GLU A N 1
ATOM 692 C CA . GLU A 1 95 ? -10.531 6.659 -0.476 1.00 90.38 95 GLU A CA 1
ATOM 693 C C . GLU A 1 95 ? -10.015 5.213 -0.321 1.00 90.38 95 GLU A C 1
ATOM 695 O O . GLU A 1 95 ? -9.673 4.554 -1.306 1.00 90.38 95 GLU A O 1
ATOM 700 N N . PRO A 1 96 ? -9.992 4.634 0.891 1.00 89.06 96 PRO A N 1
ATOM 701 C CA . PRO A 1 96 ? -9.328 3.351 1.125 1.00 89.06 96 PRO A CA 1
ATOM 702 C C . PRO A 1 96 ? -9.998 2.202 0.371 1.00 89.06 96 PRO A C 1
ATOM 704 O O . PRO A 1 96 ? -9.324 1.277 -0.065 1.00 89.06 96 PRO A O 1
ATOM 707 N N . ALA A 1 97 ? -11.311 2.272 0.135 1.00 87.00 97 ALA A N 1
ATOM 708 C CA . ALA A 1 97 ? -12.034 1.281 -0.661 1.00 87.00 97 ALA A CA 1
ATOM 709 C C . ALA A 1 97 ? -11.587 1.234 -2.137 1.00 87.00 97 ALA A C 1
ATOM 711 O O . ALA A 1 97 ? -11.735 0.201 -2.785 1.00 87.00 97 ALA A O 1
ATOM 712 N N . LYS A 1 98 ? -11.030 2.332 -2.666 1.00 86.81 98 LYS A N 1
ATOM 713 C CA . LYS A 1 98 ? -10.507 2.414 -4.036 1.00 86.81 98 LYS A CA 1
ATOM 714 C C . LYS A 1 98 ? -9.162 1.698 -4.174 1.00 86.81 98 LYS A C 1
ATOM 716 O O . LYS A 1 98 ? -8.884 1.136 -5.230 1.00 86.81 98 LYS A O 1
ATOM 721 N N . TYR A 1 99 ? -8.345 1.732 -3.121 1.00 88.62 99 TYR A N 1
ATOM 722 C CA . TYR A 1 99 ? -6.939 1.321 -3.168 1.00 88.62 99 TYR A CA 1
ATOM 723 C C . TYR A 1 99 ? -6.633 0.020 -2.423 1.00 88.62 99 TYR A C 1
ATOM 725 O O . TYR A 1 99 ? -5.761 -0.729 -2.845 1.00 88.62 99 TYR A O 1
ATOM 733 N N . ALA A 1 100 ? -7.351 -0.279 -1.339 1.00 82.00 100 ALA A N 1
A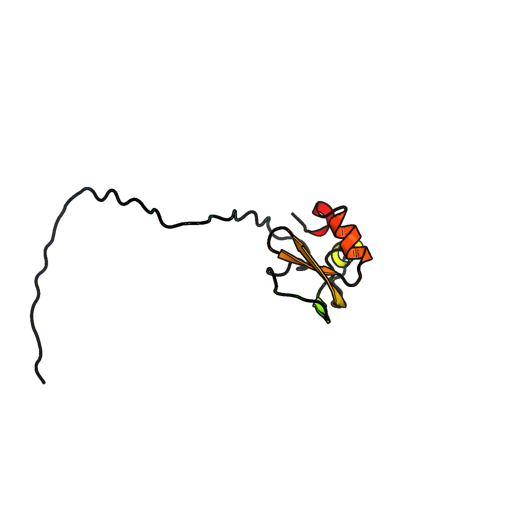TOM 734 C CA . ALA A 1 100 ? -7.156 -1.496 -0.549 1.00 82.00 100 ALA A CA 1
ATOM 735 C C . ALA A 1 100 ? -7.580 -2.778 -1.292 1.00 82.00 100 ALA A C 1
ATOM 737 O O . ALA A 1 100 ? -7.337 -3.878 -0.802 1.00 82.00 100 ALA A O 1
ATOM 738 N N . GLY A 1 101 ? -8.227 -2.634 -2.456 1.00 66.75 101 GLY A N 1
ATOM 739 C CA . GLY A 1 101 ? -8.986 -3.709 -3.084 1.00 66.75 101 GLY A CA 1
ATOM 740 C C . GLY A 1 101 ? -10.196 -4.114 -2.228 1.00 66.75 101 GLY A C 1
ATOM 741 O O . GLY A 1 101 ? -10.342 -3.638 -1.095 1.00 66.75 101 GLY A O 1
ATOM 742 N N . PRO A 1 102 ? -11.112 -4.937 -2.767 1.00 47.91 102 PRO A N 1
ATOM 743 C CA . PRO A 1 102 ? -12.071 -5.639 -1.930 1.00 47.91 102 PRO A CA 1
ATOM 744 C C . PRO A 1 102 ? -11.307 -6.427 -0.866 1.00 47.91 102 PRO A C 1
ATOM 746 O O . PRO A 1 102 ? -10.461 -7.276 -1.226 1.00 47.91 102 PRO A O 1
#

Foldseek 3Di:
DDDDDDDDDDDDDDPDDPDDPPDDPPCPDPPPDDDDFDPQFAAQPPDDAQDWGFALQCCLVVVDGDTEGFHDWDDDPRTIGGHNDVVSVVVCVVCVCSRVDD

Sequence (102 aa):
MWKQIALLACAATFWGCSTPPATNSTTVSTASPAAGKVETAYALGAKKKGDKGHCAVCVVKEGKPGEETVAETLDYKGKTYVFCNESEKAEFISEPAKYAGP

pLDDT: mean 73.46, std 20.69, range [35.34, 96.06]